Protein AF-A0A6L8MVW3-F1 (afdb_monomer_lite)

pLDDT: mean 80.5, std 11.67, range [45.34, 93.12]

Radius of gyration: 18.1 Å; chains: 1; bounding box: 39×17×54 Å

Organism: Streptococcus suis (NCBI:txid1307)

Foldseek 3Di:
DPPPPVVVVVVVVLLVQLLCLLPPDCVDDDADDPSLVSLVVSLVVLVVVLVVLVVVLVVLVVVCVVVVNDPVSVVVSVVSVVVSVVSVVSSVSSVVSSVVVVVVNVVVD

Secondary structure (DSSP, 8-state):
-----HHHHHHHHHHHHHHHHHH----S---SSHHHHHHHHHHHHHHHHHHHHHHHHHHHHHHHHHTTT-HHHHHHHHHHHHHHHHHHHHHHHHHHHHHHHHHHHHHT-

Sequence (109 aa):
MISIPIWRLFFLLLSILAFYFIFYEDSQYKPFGFRYWLGLVACLWVIFATLFSYFIVFTCGSTMVYNRFEQPTVLLFIFFLLCAIGLSFLSLHAIKTLIRRTKYYRQAR

Structure (mmCIF, N/CA/C/O backbone):
data_AF-A0A6L8MVW3-F1
#
_entry.id   AF-A0A6L8MVW3-F1
#
loop_
_atom_site.group_PDB
_atom_site.id
_atom_site.type_symbol
_atom_site.label_atom_id
_atom_site.label_alt_id
_atom_site.label_comp_id
_atom_site.label_asym_id
_atom_site.label_entity_id
_atom_site.label_seq_id
_atom_site.pdbx_PDB_ins_code
_atom_site.Cartn_x
_atom_site.Cartn_y
_atom_site.Cartn_z
_atom_site.occupancy
_atom_site.B_iso_or_equiv
_atom_site.auth_seq_id
_atom_site.auth_comp_id
_atom_site.auth_asym_id
_atom_site.auth_atom_id
_atom_site.pdbx_PDB_model_num
ATOM 1 N N . MET A 1 1 ? -14.075 12.157 -25.878 1.00 45.34 1 MET A N 1
ATOM 2 C CA . MET A 1 1 ? -14.439 12.137 -24.443 1.00 45.34 1 MET A CA 1
ATOM 3 C C . MET A 1 1 ? -13.585 11.088 -23.751 1.00 45.34 1 MET A C 1
ATOM 5 O O . MET A 1 1 ? -13.720 9.916 -24.069 1.00 45.34 1 MET A O 1
ATOM 9 N N . ILE A 1 2 ? -12.653 11.488 -22.884 1.00 51.56 2 ILE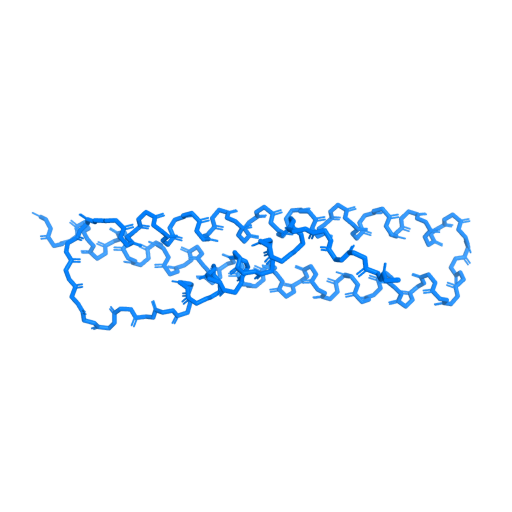 A N 1
ATOM 10 C CA . ILE A 1 2 ? -11.863 10.541 -22.083 1.00 51.56 2 ILE A CA 1
ATOM 11 C C . ILE A 1 2 ? -12.803 10.020 -20.993 1.00 51.56 2 ILE A C 1
ATOM 13 O O . ILE A 1 2 ? -13.112 10.750 -20.054 1.00 51.56 2 ILE A O 1
ATOM 17 N N . SER A 1 3 ? -13.327 8.799 -21.139 1.00 60.69 3 SER A N 1
ATOM 18 C CA . SER A 1 3 ? -14.120 8.180 -20.076 1.00 60.69 3 SER A CA 1
ATOM 19 C C . SER A 1 3 ? -13.169 7.849 -18.934 1.00 60.69 3 SER A C 1
ATOM 21 O O . SER A 1 3 ? -12.382 6.906 -19.031 1.00 60.69 3 SER A O 1
ATOM 23 N N . ILE A 1 4 ? -13.189 8.642 -17.867 1.00 64.75 4 ILE A N 1
ATOM 24 C CA . ILE A 1 4 ? -12.464 8.286 -16.651 1.00 64.75 4 ILE A CA 1
ATOM 25 C C . ILE A 1 4 ? -13.174 7.046 -16.097 1.00 64.75 4 ILE A C 1
ATOM 27 O O . ILE A 1 4 ? -14.347 7.143 -15.732 1.00 64.75 4 ILE A O 1
ATOM 31 N N . PRO A 1 5 ? -12.528 5.867 -16.075 1.00 79.50 5 PRO A N 1
ATOM 32 C CA . PRO A 1 5 ? -13.181 4.658 -15.602 1.00 79.50 5 PRO A CA 1
ATOM 33 C C . PRO A 1 5 ? -13.567 4.847 -14.136 1.00 79.50 5 PRO A C 1
ATOM 35 O O . PRO A 1 5 ? -12.736 5.253 -13.320 1.00 79.50 5 PRO A O 1
ATOM 38 N N . ILE A 1 6 ? -14.824 4.543 -13.804 1.00 81.25 6 ILE A N 1
ATOM 39 C CA . ILE A 1 6 ? -15.425 4.823 -12.489 1.00 81.25 6 ILE A CA 1
ATOM 40 C C . ILE A 1 6 ? -14.613 4.218 -11.331 1.00 81.25 6 ILE A C 1
ATOM 42 O O . ILE A 1 6 ? -14.505 4.799 -10.254 1.00 81.25 6 ILE A O 1
ATOM 46 N N . TRP A 1 7 ? -13.935 3.100 -11.598 1.00 74.38 7 TRP A N 1
ATOM 47 C CA . TRP A 1 7 ? -13.017 2.429 -10.683 1.00 74.38 7 TRP A CA 1
ATOM 48 C C . TRP A 1 7 ? -11.842 3.312 -10.238 1.00 74.38 7 TRP A C 1
ATOM 50 O O . TRP A 1 7 ? -11.454 3.260 -9.076 1.00 74.38 7 TRP A O 1
ATOM 60 N N . ARG A 1 8 ? -11.295 4.171 -11.113 1.00 79.06 8 ARG A N 1
ATOM 61 C CA . ARG A 1 8 ? -10.213 5.105 -10.738 1.00 79.06 8 ARG A CA 1
ATOM 62 C C . ARG A 1 8 ? -10.691 6.143 -9.730 1.00 79.06 8 ARG A C 1
ATOM 64 O O . ARG A 1 8 ? -9.983 6.411 -8.764 1.00 79.06 8 ARG A O 1
ATOM 71 N N . LEU A 1 9 ? -11.890 6.691 -9.937 1.00 81.75 9 LEU A N 1
ATOM 72 C CA . LEU A 1 9 ? -12.517 7.613 -8.987 1.00 81.75 9 LEU A CA 1
ATOM 73 C C . LEU A 1 9 ? -12.763 6.923 -7.646 1.00 81.75 9 LEU A C 1
ATOM 75 O O . LEU A 1 9 ? -12.441 7.493 -6.609 1.00 81.75 9 LEU A O 1
ATOM 79 N N . PHE A 1 10 ? -13.247 5.679 -7.672 1.00 81.19 10 PHE A N 1
ATOM 80 C CA . PHE A 1 10 ? -13.454 4.876 -6.471 1.00 81.19 10 PHE A CA 1
ATOM 81 C C . PHE A 1 10 ? -12.156 4.660 -5.676 1.00 81.19 10 PHE A C 1
ATOM 83 O O . PHE A 1 10 ? -12.128 4.936 -4.479 1.00 81.19 10 PHE A O 1
ATOM 90 N N . PHE A 1 11 ? -11.060 4.247 -6.325 1.00 78.75 11 PHE A N 1
ATOM 91 C CA . PHE A 1 11 ? -9.766 4.066 -5.650 1.00 78.75 11 PHE A CA 1
ATOM 92 C C . PHE A 1 11 ? -9.201 5.368 -5.078 1.00 78.75 11 PHE A C 1
ATOM 94 O O . PHE A 1 11 ? -8.596 5.361 -4.002 1.00 78.75 11 PHE A O 1
ATOM 101 N N . LEU A 1 12 ? -9.408 6.485 -5.778 1.00 81.88 12 LEU A N 1
ATOM 102 C CA . LEU A 1 12 ? -8.969 7.800 -5.323 1.00 81.88 12 LEU A CA 1
ATOM 103 C C . LEU A 1 12 ? -9.749 8.217 -4.070 1.00 81.88 12 LEU A C 1
ATOM 105 O O . LEU A 1 12 ? -9.140 8.564 -3.059 1.00 81.88 12 LEU A O 1
ATOM 109 N N . LEU A 1 13 ? -11.078 8.086 -4.096 1.00 83.19 13 LEU A N 1
ATOM 110 C CA . LEU A 1 13 ? -11.946 8.335 -2.941 1.00 83.19 13 LEU A CA 1
ATOM 111 C C . LEU A 1 13 ? -11.564 7.452 -1.751 1.00 83.19 13 LEU A C 1
ATOM 113 O O . LEU A 1 13 ? -11.427 7.947 -0.634 1.00 83.19 13 LEU A O 1
ATOM 117 N N . LEU A 1 14 ? -11.331 6.162 -1.996 1.00 81.19 14 LEU A N 1
ATOM 118 C CA . LEU A 1 14 ? -10.964 5.201 -0.962 1.00 81.19 14 LEU A CA 1
ATOM 119 C C . LEU A 1 14 ? -9.599 5.522 -0.336 1.00 81.19 14 LEU A C 1
ATOM 121 O O . LEU A 1 14 ? -9.439 5.411 0.877 1.00 81.19 14 LEU A O 1
ATOM 125 N N . SER A 1 15 ? -8.644 6.003 -1.133 1.00 78.19 15 SER A N 1
ATOM 126 C CA . SER A 1 15 ? -7.337 6.451 -0.638 1.00 78.19 15 SER A CA 1
ATOM 127 C C . SER A 1 15 ? -7.440 7.728 0.203 1.00 78.19 15 SER A C 1
ATOM 129 O O . SER A 1 15 ? -6.815 7.802 1.260 1.00 78.19 15 SER A O 1
ATOM 131 N N . ILE A 1 16 ? -8.270 8.699 -0.203 1.00 80.38 16 ILE A N 1
ATOM 132 C CA . ILE A 1 16 ? -8.540 9.914 0.590 1.00 80.38 16 ILE A CA 1
ATOM 133 C C . ILE A 1 16 ? -9.189 9.547 1.928 1.00 80.38 16 ILE A C 1
ATOM 135 O O . ILE A 1 16 ? -8.756 10.019 2.978 1.00 80.38 16 ILE A O 1
ATOM 139 N N . LEU A 1 17 ? -10.199 8.674 1.903 1.00 78.44 17 LEU A N 1
ATOM 140 C CA . LEU A 1 17 ? -10.870 8.178 3.104 1.00 78.44 17 LEU A CA 1
ATOM 141 C C . LEU A 1 17 ? -9.896 7.443 4.029 1.00 78.44 17 LEU A C 1
ATOM 143 O O . LEU A 1 17 ? -9.876 7.714 5.228 1.00 78.44 17 LEU A O 1
ATOM 147 N N . ALA A 1 18 ? -9.054 6.557 3.491 1.00 75.94 18 ALA A N 1
ATOM 148 C CA . ALA A 1 18 ? -8.049 5.850 4.279 1.00 75.94 18 ALA A CA 1
ATOM 149 C C . ALA A 1 18 ? -7.072 6.825 4.955 1.00 75.94 18 ALA A C 1
ATOM 151 O O . ALA A 1 18 ? -6.786 6.683 6.144 1.00 75.94 18 ALA A O 1
ATOM 152 N N . PHE A 1 19 ? -6.621 7.849 4.226 1.00 76.88 19 PHE A N 1
ATOM 153 C CA . PHE A 1 19 ? -5.754 8.890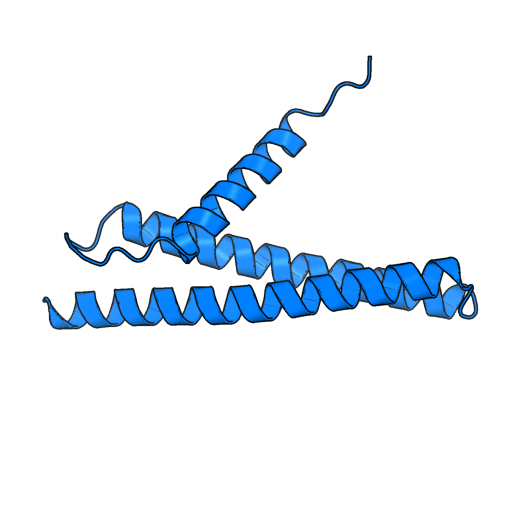 4.771 1.00 76.88 19 PHE A CA 1
ATOM 154 C C . PHE A 1 19 ? -6.451 9.669 5.893 1.00 76.88 19 PHE A C 1
ATOM 156 O O . PHE A 1 19 ? -5.883 9.831 6.973 1.00 76.88 19 PHE A O 1
ATOM 163 N N . TYR A 1 20 ? -7.710 10.065 5.680 1.00 78.38 20 TYR A N 1
ATOM 164 C CA . TYR A 1 20 ? -8.524 10.721 6.701 1.00 78.38 20 TYR A CA 1
ATOM 165 C C . TYR A 1 20 ? -8.616 9.867 7.971 1.00 78.38 20 TYR A C 1
ATOM 167 O O . TYR A 1 20 ? -8.302 10.355 9.047 1.00 78.38 20 TYR A O 1
ATOM 175 N N . PHE A 1 21 ? -8.936 8.573 7.873 1.00 73.25 21 PHE A N 1
ATOM 176 C CA . PHE A 1 21 ? -9.081 7.700 9.048 1.00 73.25 21 PHE A CA 1
ATOM 177 C C . PHE A 1 21 ? -7.778 7.419 9.81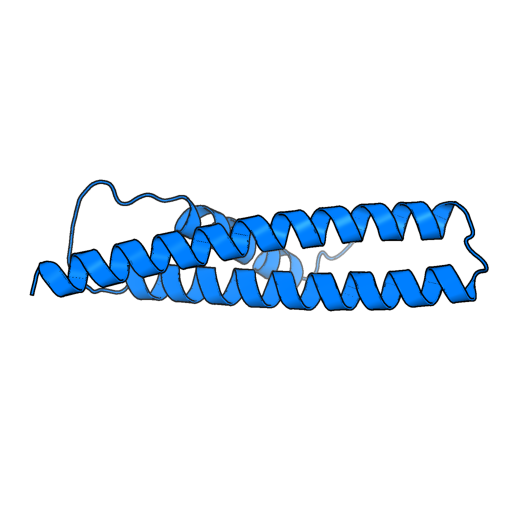6 1.00 73.25 21 PHE A C 1
ATOM 179 O O . PHE A 1 21 ? -7.833 7.134 11.022 1.00 73.25 21 PHE A O 1
ATOM 186 N N . ILE A 1 22 ? -6.626 7.478 9.140 1.00 71.44 22 ILE A N 1
ATOM 187 C CA . ILE A 1 22 ? -5.305 7.310 9.763 1.00 71.44 22 ILE A CA 1
ATOM 188 C C . ILE A 1 22 ? -4.944 8.533 10.608 1.00 71.44 22 ILE A C 1
ATOM 190 O O . ILE A 1 22 ? -4.514 8.362 11.748 1.00 71.44 22 ILE A O 1
ATOM 194 N N . PHE A 1 23 ? -5.149 9.739 10.068 1.00 71.38 23 PHE A N 1
ATOM 195 C CA . PHE A 1 23 ? -4.829 11.002 10.745 1.00 71.38 23 PHE A CA 1
ATOM 196 C C . PHE A 1 23 ? -5.944 11.526 11.643 1.00 71.38 23 PHE A C 1
ATOM 198 O O . PHE A 1 23 ? -5.708 12.422 12.449 1.00 71.38 23 PHE A O 1
ATOM 205 N N . TYR A 1 24 ? -7.154 10.984 11.523 1.00 69.81 24 TYR A N 1
ATOM 206 C CA . TYR A 1 24 ? -8.254 11.320 12.409 1.00 69.81 24 TYR A CA 1
ATOM 207 C C . TYR A 1 24 ? -7.952 10.794 13.813 1.00 69.81 24 TYR A C 1
ATOM 209 O O . TYR A 1 24 ? -8.174 9.627 14.144 1.00 69.81 24 TYR A O 1
ATOM 217 N N . GLU A 1 25 ? -7.374 11.651 14.639 1.00 58.94 25 GLU A N 1
ATOM 218 C CA . GLU A 1 25 ? -7.119 11.371 16.038 1.00 58.94 25 GLU A CA 1
ATOM 219 C C . GLU A 1 25 ? -8.428 11.639 16.784 1.00 58.94 25 GLU A C 1
ATOM 221 O O . GLU A 1 25 ? -8.814 12.786 17.002 1.00 58.94 25 GLU A O 1
ATOM 226 N N . ASP A 1 26 ? -9.158 10.560 17.092 1.00 55.47 26 ASP A N 1
ATOM 227 C CA . ASP A 1 26 ? -10.347 10.573 17.953 1.00 55.47 26 ASP A CA 1
ATOM 228 C C . ASP A 1 26 ? -9.864 10.962 19.362 1.00 55.47 26 ASP A C 1
ATOM 230 O O . ASP A 1 26 ? -9.641 10.124 20.236 1.00 55.47 26 ASP A O 1
ATOM 234 N N . SER A 1 27 ? -9.582 12.251 19.558 1.00 48.47 27 SER A N 1
ATOM 235 C CA . SER A 1 27 ? -9.110 12.798 20.826 1.00 48.47 27 SER A CA 1
ATOM 236 C C . SER A 1 27 ? -10.164 12.649 21.915 1.00 48.47 27 SER A C 1
ATOM 238 O O . SER A 1 27 ? -9.824 12.751 23.089 1.00 48.47 27 SER A O 1
ATOM 240 N N . GLN A 1 28 ? -11.417 12.337 21.569 1.00 52.16 28 GLN A N 1
ATOM 241 C CA . GLN A 1 28 ? -12.452 12.009 22.530 1.00 52.16 28 GLN A CA 1
ATOM 242 C C . GLN A 1 28 ? -13.509 11.054 21.925 1.00 52.16 28 GLN A C 1
ATOM 244 O O . GLN A 1 28 ? -14.173 11.398 20.955 1.00 52.16 28 GLN A O 1
ATOM 249 N N . TYR A 1 29 ? -13.737 9.916 22.595 1.00 52.56 29 TYR A N 1
ATOM 250 C CA . TYR A 1 29 ? -15.001 9.150 22.666 1.00 52.56 29 TYR A CA 1
ATOM 251 C C . TYR A 1 29 ? -15.265 7.879 21.818 1.00 52.56 29 TYR A C 1
ATOM 253 O O . TYR A 1 29 ? -15.374 7.895 20.596 1.00 52.56 29 TYR A O 1
ATOM 261 N N . LYS A 1 30 ? -15.695 6.865 22.601 1.00 52.00 30 LYS A N 1
ATOM 262 C CA . LYS A 1 30 ? -16.720 5.811 22.373 1.00 52.00 30 LYS A CA 1
ATOM 263 C C . LYS A 1 30 ? -16.268 4.451 21.801 1.00 52.00 30 LYS A C 1
ATOM 265 O O . LYS A 1 30 ? -15.206 4.363 21.205 1.00 52.00 30 LYS A O 1
ATOM 270 N N . PRO A 1 31 ? -16.996 3.358 22.145 1.00 55.31 31 PRO A N 1
ATOM 271 C CA . PRO A 1 31 ? -16.426 2.029 22.384 1.00 55.31 31 PRO A CA 1
ATOM 272 C C . PRO A 1 31 ? -15.965 1.339 21.099 1.00 55.31 31 PRO A C 1
ATOM 274 O O . PRO A 1 31 ? -16.296 1.778 19.998 1.00 55.31 31 PRO A O 1
ATOM 277 N N . PHE A 1 32 ? -15.243 0.221 21.261 1.00 60.75 32 PHE A N 1
ATOM 278 C CA . PHE A 1 32 ? -14.946 -0.749 20.199 1.00 60.75 32 PHE A CA 1
ATOM 279 C C . PHE A 1 32 ? -16.163 -0.899 19.272 1.00 60.75 32 PHE A C 1
ATOM 281 O O . PHE A 1 32 ? -17.203 -1.416 19.675 1.00 60.75 32 PHE A O 1
ATOM 288 N N . GLY A 1 33 ? -16.055 -0.398 18.043 1.00 70.19 33 GLY A N 1
ATOM 289 C CA . GLY A 1 33 ? -17.198 -0.262 17.143 1.00 70.19 33 GLY A CA 1
ATOM 290 C C . GLY A 1 33 ? -16.778 -0.085 15.689 1.00 70.19 33 GLY A C 1
ATOM 291 O O . GLY A 1 33 ? -15.601 -0.211 15.351 1.00 70.19 33 GLY A O 1
ATOM 292 N N . PHE A 1 34 ? -17.742 0.225 14.818 1.00 74.06 34 PHE A N 1
ATOM 293 C CA . PHE A 1 34 ? -17.554 0.326 13.362 1.00 74.06 34 PHE A CA 1
ATOM 294 C C . PHE A 1 34 ? -16.357 1.207 12.954 1.00 74.06 34 PHE A C 1
ATOM 296 O O . PHE A 1 34 ? -15.616 0.862 12.040 1.00 74.06 34 PHE A O 1
ATOM 303 N N . ARG A 1 35 ? -16.086 2.291 13.693 1.00 73.75 35 ARG A N 1
ATOM 304 C CA . ARG A 1 35 ? -14.948 3.196 13.441 1.00 73.75 35 ARG A CA 1
ATOM 305 C C . ARG A 1 35 ? -13.575 2.549 13.642 1.00 73.75 35 ARG A C 1
ATOM 307 O O . ARG A 1 35 ? -12.650 2.853 12.894 1.00 73.75 35 ARG A O 1
ATOM 314 N N . TYR A 1 36 ? -13.433 1.640 14.610 1.00 76.88 36 TYR A N 1
ATOM 315 C CA . TYR A 1 36 ? -12.195 0.872 14.780 1.00 76.88 36 TYR A CA 1
ATOM 316 C C . TYR A 1 36 ? -11.947 -0.018 13.559 1.00 76.88 36 TYR A C 1
ATOM 318 O O . TYR A 1 36 ? -10.845 -0.021 13.014 1.00 76.88 36 TYR A O 1
ATOM 326 N N . TRP A 1 37 ? -12.992 -0.706 13.090 1.00 79.94 37 TRP A N 1
ATOM 327 C CA . TRP A 1 37 ? -12.930 -1.547 11.896 1.00 79.94 37 TRP A CA 1
ATOM 328 C C . TRP A 1 37 ? -12.603 -0.741 10.637 1.00 79.94 37 TRP A C 1
ATOM 330 O O . TRP A 1 37 ? -11.765 -1.174 9.855 1.00 79.94 37 TRP A O 1
ATOM 340 N N . LEU A 1 38 ? -13.166 0.462 10.479 1.00 81.25 38 LEU A N 1
ATOM 341 C CA . LEU A 1 38 ? -12.796 1.375 9.392 1.00 81.25 38 LEU A CA 1
ATOM 342 C C . LEU A 1 38 ? -11.317 1.783 9.455 1.00 81.25 38 LEU A C 1
ATOM 344 O O . LEU A 1 38 ? -10.637 1.775 8.433 1.00 81.25 38 LEU A O 1
ATOM 348 N N . GLY A 1 39 ? -10.797 2.083 10.649 1.00 80.62 39 GLY A N 1
ATOM 349 C CA . GLY A 1 39 ? -9.375 2.375 10.843 1.00 80.62 39 GLY A CA 1
ATOM 350 C C . GLY A 1 39 ? -8.467 1.178 10.539 1.00 80.62 39 GLY A C 1
ATOM 351 O O . GLY A 1 39 ? -7.399 1.349 9.955 1.00 80.62 39 GLY A O 1
ATOM 352 N N . LEU A 1 40 ? -8.899 -0.038 10.884 1.00 84.62 40 LEU A N 1
ATOM 353 C CA . LEU A 1 40 ? -8.187 -1.274 10.556 1.00 84.62 40 LEU A CA 1
ATOM 354 C C . LEU A 1 40 ? -8.170 -1.508 9.040 1.00 84.62 40 LEU A C 1
ATOM 356 O O . LEU A 1 40 ? -7.107 -1.764 8.480 1.00 84.62 40 LEU A O 1
ATOM 360 N N . VAL A 1 41 ? -9.313 -1.352 8.365 1.00 86.31 41 VAL A N 1
ATOM 361 C CA . VAL A 1 41 ? -9.413 -1.449 6.900 1.00 86.31 41 VAL A CA 1
ATOM 362 C C . VAL A 1 41 ? -8.541 -0.392 6.222 1.00 86.31 41 VAL A C 1
ATOM 364 O O . VAL A 1 41 ? -7.819 -0.724 5.288 1.00 86.31 41 VAL A O 1
ATOM 367 N N . ALA A 1 42 ? -8.531 0.849 6.717 1.00 85.25 42 ALA A N 1
ATOM 368 C CA . ALA A 1 42 ? -7.647 1.902 6.218 1.00 85.25 42 ALA A CA 1
ATOM 369 C C . ALA A 1 42 ? -6.160 1.550 6.404 1.00 85.25 42 ALA A C 1
ATOM 371 O O . ALA A 1 42 ? -5.353 1.769 5.502 1.00 85.25 42 ALA A O 1
ATOM 372 N N . CYS A 1 43 ? -5.794 0.958 7.544 1.00 86.56 43 CYS A N 1
ATOM 373 C CA . CYS A 1 43 ? -4.432 0.495 7.799 1.00 86.56 43 CYS A CA 1
ATOM 374 C C . CYS A 1 43 ? -4.029 -0.637 6.841 1.00 86.56 43 CYS A C 1
ATOM 376 O O . CYS A 1 43 ? -2.971 -0.553 6.218 1.00 86.56 43 CYS A O 1
ATOM 378 N N . LEU A 1 44 ? -4.888 -1.647 6.657 1.00 88.88 44 LEU A N 1
ATOM 379 C CA . LEU A 1 44 ? -4.671 -2.714 5.675 1.00 88.88 44 LEU A CA 1
ATOM 380 C C . LEU A 1 44 ? -4.547 -2.150 4.259 1.00 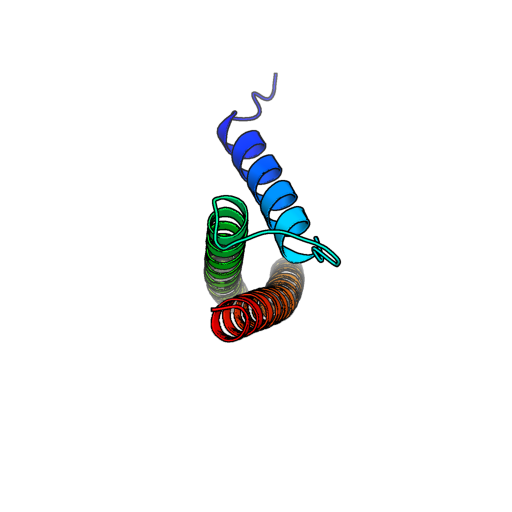88.88 44 LEU A C 1
ATOM 382 O O . LEU A 1 44 ? -3.633 -2.530 3.534 1.00 88.88 44 LEU A O 1
ATOM 386 N N . TRP A 1 45 ? -5.421 -1.213 3.885 1.00 89.50 45 TRP A N 1
ATOM 387 C CA . TRP A 1 45 ? -5.386 -0.556 2.584 1.00 89.50 45 TRP A CA 1
ATOM 388 C C . TRP A 1 45 ? -4.043 0.125 2.323 1.00 89.50 45 TRP A C 1
ATOM 390 O O . TRP A 1 45 ? -3.439 -0.089 1.274 1.00 89.50 45 TRP A O 1
ATOM 400 N N . VAL A 1 46 ? -3.540 0.896 3.292 1.00 88.56 46 VAL A N 1
ATOM 401 C CA . VAL A 1 46 ? -2.235 1.551 3.161 1.00 88.56 46 VAL A CA 1
ATOM 402 C C . VAL A 1 46 ? -1.110 0.529 3.060 1.00 88.56 46 VAL A C 1
ATOM 404 O O . VAL A 1 46 ? -0.257 0.695 2.200 1.00 88.56 46 VAL A O 1
ATOM 407 N N . ILE A 1 47 ? -1.131 -0.558 3.836 1.00 89.56 47 ILE A N 1
ATOM 408 C CA . ILE A 1 47 ? -0.129 -1.631 3.718 1.00 89.56 47 ILE A CA 1
ATOM 409 C C . ILE A 1 47 ? -0.153 -2.262 2.317 1.00 89.56 47 ILE A C 1
ATOM 411 O O . ILE A 1 47 ? 0.903 -2.444 1.710 1.00 89.56 47 ILE A O 1
ATOM 415 N N . PHE A 1 48 ? -1.339 -2.553 1.775 1.00 90.19 48 PHE A N 1
ATOM 416 C CA . PHE A 1 48 ? -1.482 -3.058 0.408 1.00 90.19 48 PHE A CA 1
ATOM 417 C C . PHE A 1 48 ? -0.953 -2.061 -0.628 1.00 90.19 48 PHE A C 1
ATOM 419 O O . PHE A 1 48 ? -0.222 -2.457 -1.536 1.00 90.19 48 PHE A O 1
ATOM 426 N N . ALA A 1 49 ? -1.259 -0.772 -0.474 1.00 89.38 49 ALA A N 1
ATOM 427 C CA . ALA A 1 49 ? -0.740 0.277 -1.345 1.00 89.38 49 ALA A CA 1
ATOM 428 C C . ALA A 1 49 ? 0.794 0.391 -1.257 1.00 89.38 49 ALA A C 1
ATOM 430 O O . ALA A 1 49 ? 1.456 0.528 -2.285 1.00 89.38 49 ALA A O 1
ATOM 431 N N . THR A 1 50 ? 1.375 0.264 -0.059 1.00 90.94 50 THR A N 1
ATOM 432 C CA . THR A 1 50 ? 2.828 0.232 0.145 1.00 90.94 50 THR A CA 1
ATOM 433 C C . THR A 1 50 ? 3.459 -0.968 -0.569 1.00 90.94 50 THR A C 1
ATOM 435 O O . THR A 1 50 ? 4.429 -0.798 -1.306 1.00 90.94 50 THR A O 1
ATOM 438 N N . LEU A 1 51 ? 2.896 -2.172 -0.412 1.00 92.62 51 LEU A N 1
ATOM 439 C CA . LEU A 1 51 ? 3.373 -3.384 -1.094 1.00 92.62 51 LEU A CA 1
ATOM 440 C C . LEU A 1 51 ? 3.305 -3.244 -2.618 1.00 92.62 51 LEU A C 1
ATOM 442 O O . LEU A 1 51 ? 4.270 -3.553 -3.317 1.00 92.62 51 LEU A O 1
ATOM 446 N N . PHE A 1 52 ? 2.189 -2.728 -3.132 1.00 91.62 52 PHE A N 1
ATOM 447 C CA . PHE A 1 52 ? 2.022 -2.483 -4.560 1.00 91.62 52 PHE A CA 1
ATOM 448 C C . PHE A 1 52 ? 3.029 -1.446 -5.077 1.00 91.62 52 PHE A C 1
ATOM 450 O O . PHE A 1 52 ? 3.622 -1.630 -6.139 1.00 91.62 52 PHE A O 1
ATOM 457 N N . SER A 1 53 ? 3.301 -0.398 -4.295 1.00 91.69 53 SER A N 1
ATOM 458 C CA . SER A 1 53 ? 4.334 0.585 -4.621 1.00 91.69 53 SER A CA 1
ATOM 459 C C . SER A 1 53 ? 5.722 -0.050 -4.703 1.00 91.69 53 SER A C 1
ATOM 461 O O . SER A 1 53 ? 6.471 0.273 -5.620 1.00 91.69 53 SER A O 1
ATOM 463 N N . TYR A 1 54 ? 6.072 -0.973 -3.802 1.00 92.12 54 TYR A N 1
ATOM 464 C CA . TYR A 1 54 ? 7.341 -1.702 -3.890 1.00 92.12 54 TYR A CA 1
ATOM 465 C C . TYR A 1 54 ? 7.426 -2.583 -5.137 1.00 92.12 54 TYR A C 1
ATOM 467 O O . TYR A 1 54 ? 8.481 -2.639 -5.767 1.00 92.12 54 TYR A O 1
ATOM 475 N N . PHE A 1 55 ? 6.322 -3.216 -5.539 1.00 92.75 55 PHE A N 1
ATOM 476 C CA . PHE A 1 55 ? 6.270 -3.983 -6.784 1.00 92.75 55 PHE A CA 1
ATOM 477 C C . PHE A 1 55 ? 6.512 -3.095 -8.018 1.00 92.75 55 PHE A C 1
ATOM 479 O O . PHE A 1 55 ? 7.274 -3.464 -8.915 1.00 92.75 55 PHE A O 1
ATOM 486 N N . ILE A 1 56 ? 5.929 -1.891 -8.038 1.00 91.19 56 ILE A N 1
ATOM 487 C CA . ILE A 1 56 ? 6.175 -0.896 -9.093 1.00 91.19 56 ILE A CA 1
ATOM 488 C C . ILE A 1 56 ? 7.641 -0.461 -9.094 1.00 91.19 56 ILE A C 1
ATOM 490 O O . ILE A 1 56 ? 8.262 -0.453 -10.153 1.00 91.19 56 ILE A O 1
ATOM 494 N N . VAL A 1 57 ? 8.210 -0.133 -7.929 1.00 93.12 57 VAL A N 1
ATOM 495 C CA . VAL A 1 57 ? 9.624 0.259 -7.805 1.00 93.12 57 VAL A CA 1
ATOM 496 C C . VAL A 1 57 ? 10.542 -0.846 -8.308 1.00 93.12 57 VAL A C 1
ATOM 498 O O . VAL A 1 57 ? 11.468 -0.564 -9.061 1.00 93.12 57 VAL A O 1
ATOM 501 N N . PHE A 1 58 ? 10.272 -2.099 -7.941 1.00 91.12 58 PHE A N 1
ATOM 502 C CA . PHE A 1 58 ? 11.048 -3.247 -8.400 1.00 91.12 58 PHE A CA 1
ATOM 503 C C . PHE A 1 58 ? 10.986 -3.397 -9.924 1.00 91.12 58 PHE A C 1
ATOM 505 O O . PHE A 1 58 ? 12.019 -3.507 -10.583 1.00 91.12 58 PHE A O 1
ATOM 512 N N . THR A 1 59 ? 9.780 -3.327 -10.492 1.00 91.31 59 THR A N 1
ATOM 513 C CA . THR A 1 59 ? 9.572 -3.401 -11.945 1.00 91.31 59 THR A CA 1
ATOM 514 C C . THR A 1 59 ? 10.280 -2.247 -12.657 1.00 91.31 59 THR A C 1
ATOM 516 O O . THR A 1 59 ? 11.015 -2.468 -13.617 1.00 91.31 59 THR A O 1
ATOM 519 N N . CYS A 1 60 ? 10.138 -1.022 -12.147 1.00 88.44 60 CYS A N 1
ATOM 520 C CA . CYS A 1 60 ? 10.787 0.166 -12.693 1.00 88.44 60 CYS A CA 1
ATOM 521 C C . CYS A 1 60 ? 12.320 0.069 -12.602 1.00 88.44 60 CYS A C 1
ATOM 523 O O . CYS A 1 60 ? 13.018 0.367 -13.571 1.00 88.44 60 CYS A O 1
ATOM 525 N N . GLY A 1 61 ? 12.850 -0.440 -11.487 1.00 89.06 61 GLY A N 1
ATOM 526 C CA . GLY A 1 61 ? 14.278 -0.692 -11.309 1.00 89.06 61 GLY A CA 1
ATOM 527 C C . GLY A 1 61 ? 14.809 -1.723 -12.304 1.00 89.06 61 GLY A C 1
ATOM 528 O O . GLY A 1 61 ? 15.850 -1.503 -12.917 1.00 89.06 61 GLY A O 1
ATOM 529 N N . SER A 1 62 ? 14.062 -2.803 -12.546 1.00 88.56 62 SER A N 1
ATOM 530 C CA . SER A 1 62 ? 14.410 -3.795 -13.569 1.00 88.56 62 SER A CA 1
ATOM 531 C C . SER A 1 62 ? 14.437 -3.180 -14.974 1.00 88.56 62 SER A C 1
ATOM 533 O O . SER A 1 62 ? 15.409 -3.374 -15.703 1.00 88.56 62 SER A O 1
ATOM 535 N N . THR A 1 63 ? 13.437 -2.363 -15.329 1.00 87.44 63 THR A N 1
ATOM 536 C CA . THR A 1 63 ? 13.412 -1.669 -16.630 1.00 87.44 63 THR A CA 1
ATOM 537 C C . THR A 1 63 ? 14.555 -0.665 -16.789 1.00 87.44 63 THR A C 1
ATOM 539 O O . THR A 1 63 ? 15.131 -0.562 -17.868 1.00 87.44 63 THR A O 1
ATOM 542 N N . MET A 1 64 ? 14.938 0.027 -15.711 1.00 90.19 64 MET A N 1
ATOM 543 C CA . MET A 1 64 ? 16.070 0.956 -15.700 1.00 90.19 64 MET A CA 1
ATOM 544 C C . MET A 1 64 ? 17.394 0.230 -15.968 1.00 90.19 64 MET A C 1
ATOM 546 O O . MET A 1 64 ? 18.202 0.699 -16.770 1.00 90.19 64 MET A O 1
ATOM 550 N N . VAL A 1 65 ? 17.608 -0.930 -15.335 1.00 89.75 65 VAL A N 1
ATOM 551 C CA . VAL A 1 65 ? 18.803 -1.759 -15.563 1.00 89.75 65 VAL A CA 1
ATOM 552 C C . VAL A 1 65 ? 18.822 -2.309 -16.992 1.00 89.75 65 VAL A C 1
ATOM 554 O O . VAL A 1 65 ? 19.864 -2.278 -17.645 1.00 89.75 65 VAL A O 1
ATOM 557 N N . TYR A 1 66 ? 17.672 -2.758 -17.504 1.00 87.62 66 TYR A N 1
ATOM 558 C CA . TYR A 1 66 ? 17.544 -3.261 -18.874 1.00 87.62 66 TYR A CA 1
ATOM 559 C C . TYR A 1 66 ? 17.875 -2.186 -19.924 1.00 87.62 66 TYR A C 1
ATOM 561 O O . TYR A 1 66 ? 18.653 -2.441 -20.843 1.00 87.62 66 TYR A O 1
ATOM 569 N N . ASN A 1 67 ? 17.387 -0.957 -19.732 1.00 86.56 67 ASN A N 1
ATOM 570 C CA . ASN A 1 67 ? 17.649 0.187 -20.614 1.00 86.56 67 ASN A CA 1
ATOM 571 C C . ASN A 1 67 ? 18.986 0.895 -20.321 1.00 86.56 67 ASN A C 1
ATOM 573 O O . ASN A 1 67 ? 19.148 2.063 -20.659 1.00 86.56 67 ASN A O 1
ATOM 577 N N . ARG A 1 68 ? 19.954 0.224 -19.676 1.00 85.94 68 ARG A N 1
ATOM 578 C CA . ARG A 1 68 ? 21.298 0.768 -19.391 1.00 85.94 68 ARG A CA 1
ATOM 579 C C . ARG A 1 68 ? 21.281 2.159 -18.740 1.00 85.94 68 ARG A C 1
ATOM 581 O O . ARG A 1 68 ? 22.139 2.987 -19.036 1.00 85.94 68 ARG A O 1
ATOM 588 N N . PHE A 1 69 ? 20.338 2.399 -17.831 1.00 81.06 69 PHE A N 1
ATOM 589 C CA . PHE A 1 69 ? 20.224 3.655 -17.085 1.00 81.06 69 PHE A CA 1
ATOM 590 C C . PHE A 1 69 ? 19.961 4.891 -17.959 1.00 81.06 69 PHE A C 1
ATOM 592 O O . PHE A 1 69 ? 20.473 5.977 -17.680 1.00 81.06 69 PHE A O 1
ATOM 599 N N . GLU A 1 70 ? 19.129 4.763 -18.994 1.00 81.88 70 GLU A N 1
ATOM 600 C CA . GLU A 1 70 ? 18.586 5.929 -19.695 1.00 81.88 70 GLU A CA 1
ATOM 601 C C . GLU A 1 70 ? 17.996 6.944 -18.699 1.00 81.88 70 GLU A C 1
ATOM 603 O O . GLU A 1 70 ? 17.148 6.595 -17.870 1.00 81.88 70 GLU A O 1
ATOM 608 N N . GLN A 1 71 ? 18.412 8.213 -18.805 1.00 79.69 71 GLN A N 1
ATOM 609 C CA . GLN A 1 71 ? 18.015 9.307 -17.905 1.00 79.69 71 GLN A CA 1
ATOM 610 C C . GLN A 1 71 ? 16.518 9.341 -17.521 1.00 79.69 71 GLN A C 1
ATOM 612 O O . GLN A 1 71 ? 16.235 9.482 -16.327 1.00 79.69 71 GLN A O 1
ATOM 617 N N . PRO A 1 72 ? 15.542 9.181 -18.444 1.00 83.69 72 PRO A N 1
ATOM 618 C CA . PRO A 1 72 ? 14.126 9.198 -18.066 1.00 83.69 72 PRO A CA 1
ATOM 619 C C . PRO A 1 72 ? 13.726 8.027 -17.157 1.00 83.69 72 PRO A C 1
ATOM 621 O O . PRO A 1 72 ? 12.918 8.204 -16.245 1.00 83.69 72 PRO A O 1
ATOM 624 N N . THR A 1 73 ? 14.307 6.840 -17.356 1.00 84.75 73 THR A N 1
ATOM 625 C CA . THR A 1 73 ? 13.998 5.652 -16.540 1.00 84.75 73 THR A CA 1
ATOM 626 C C . THR A 1 73 ? 14.552 5.772 -15.123 1.00 84.75 73 THR A C 1
ATOM 628 O O . THR A 1 73 ? 13.885 5.376 -14.168 1.00 84.75 73 THR A O 1
ATOM 631 N N . VAL A 1 74 ? 15.724 6.396 -14.976 1.00 85.94 74 VAL A N 1
ATOM 632 C CA . VAL A 1 74 ? 16.351 6.662 -13.675 1.00 85.94 74 VAL A CA 1
ATOM 633 C C . VAL A 1 74 ? 15.511 7.637 -12.855 1.00 85.94 74 VAL A C 1
ATOM 635 O O . VAL A 1 74 ? 15.260 7.401 -11.674 1.00 85.94 74 VAL A O 1
ATOM 638 N N . LEU A 1 75 ? 15.023 8.712 -13.481 1.00 88.94 75 LEU A N 1
ATOM 639 C CA . LEU A 1 75 ? 14.197 9.705 -12.798 1.00 88.94 75 LEU A CA 1
ATOM 640 C C . LEU A 1 75 ? 12.856 9.112 -12.343 1.00 88.94 75 LEU A C 1
ATOM 642 O O . LEU A 1 75 ? 12.440 9.344 -11.206 1.00 88.94 75 LEU A O 1
ATOM 646 N N . LEU A 1 76 ? 12.218 8.292 -13.187 1.00 88.12 76 LEU A N 1
ATOM 647 C CA . LEU A 1 76 ? 11.007 7.554 -12.817 1.00 88.12 76 LEU A CA 1
ATOM 648 C C . LEU A 1 76 ? 11.261 6.599 -11.647 1.00 88.12 76 LEU A C 1
ATOM 650 O O . LEU A 1 76 ? 10.481 6.58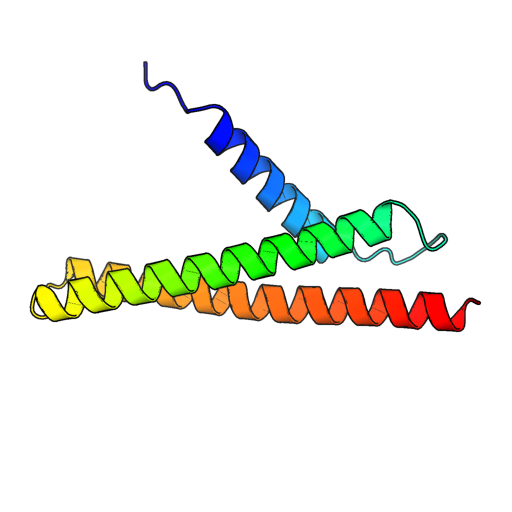1 -10.695 1.00 88.12 76 LEU A O 1
ATOM 654 N N . PHE A 1 77 ? 12.367 5.854 -11.677 1.00 89.38 77 PHE A N 1
ATOM 655 C CA . PHE A 1 77 ? 12.734 4.950 -10.592 1.00 89.38 77 PHE A CA 1
ATOM 656 C C . PHE A 1 77 ? 12.909 5.694 -9.263 1.00 89.38 77 PHE A C 1
ATOM 658 O O . PHE A 1 77 ? 12.315 5.295 -8.262 1.00 89.38 77 PHE A O 1
ATOM 665 N N . ILE A 1 78 ? 13.659 6.803 -9.257 1.00 90.88 78 ILE A N 1
ATOM 666 C CA . ILE A 1 78 ? 13.867 7.627 -8.056 1.00 90.88 78 ILE A CA 1
ATOM 667 C C . ILE A 1 78 ? 12.533 8.169 -7.533 1.00 90.88 78 ILE A C 1
ATOM 669 O O . ILE A 1 78 ? 12.276 8.112 -6.330 1.00 90.88 78 ILE A O 1
ATOM 673 N N . PHE A 1 79 ? 11.662 8.655 -8.421 1.00 90.88 79 PHE A N 1
ATOM 674 C CA . PHE A 1 79 ? 10.346 9.158 -8.037 1.00 90.88 79 PHE A CA 1
ATOM 675 C C . PHE A 1 79 ? 9.495 8.075 -7.356 1.00 90.88 79 PHE A C 1
ATOM 677 O O . PHE A 1 79 ? 9.000 8.283 -6.246 1.00 90.88 79 PHE A O 1
ATOM 684 N N . PHE A 1 80 ? 9.377 6.891 -7.966 1.00 91.19 80 PHE A N 1
ATOM 685 C CA . PHE A 1 80 ? 8.620 5.787 -7.373 1.00 91.19 80 PHE A CA 1
ATOM 686 C C . PHE A 1 80 ? 9.248 5.283 -6.069 1.00 91.19 80 PHE A C 1
ATOM 688 O O . PHE A 1 80 ? 8.517 4.934 -5.140 1.00 91.19 80 PHE A O 1
ATOM 695 N N . LEU A 1 81 ? 10.581 5.275 -5.971 1.00 92.06 81 LEU A N 1
ATOM 696 C CA . LEU A 1 81 ? 11.300 4.901 -4.754 1.00 92.06 81 LEU A CA 1
ATOM 697 C C . LEU A 1 81 ? 10.948 5.849 -3.600 1.00 92.06 81 LEU A C 1
ATOM 699 O O . LEU A 1 81 ? 10.602 5.388 -2.513 1.00 92.06 81 LEU A O 1
ATOM 703 N N . LEU A 1 82 ? 10.975 7.163 -3.842 1.00 93.00 82 LEU A N 1
ATOM 704 C CA . LEU A 1 82 ? 10.589 8.170 -2.851 1.00 93.00 82 LEU A CA 1
ATOM 705 C C . LEU A 1 82 ? 9.123 8.016 -2.425 1.00 93.00 82 LEU A C 1
ATOM 707 O O . LEU A 1 82 ? 8.827 8.068 -1.229 1.00 93.00 82 LEU A O 1
ATOM 711 N N . CYS A 1 83 ? 8.213 7.755 -3.369 1.00 90.81 83 CYS A N 1
ATOM 712 C CA . CYS A 1 83 ? 6.815 7.460 -3.053 1.00 90.81 83 CYS A CA 1
ATOM 713 C C . CYS A 1 83 ? 6.667 6.210 -2.170 1.00 90.81 83 CYS A C 1
ATOM 715 O O . CYS A 1 83 ? 5.938 6.255 -1.178 1.00 90.81 83 CYS A O 1
ATOM 717 N N . ALA A 1 84 ? 7.377 5.121 -2.481 1.00 91.50 84 ALA A N 1
ATOM 718 C CA . ALA A 1 84 ? 7.348 3.897 -1.681 1.00 91.50 84 ALA A CA 1
ATOM 719 C C . ALA A 1 84 ? 7.874 4.136 -0.258 1.00 91.50 84 ALA A C 1
ATOM 721 O O . ALA A 1 84 ? 7.272 3.672 0.710 1.00 91.50 84 ALA A O 1
ATOM 722 N N . ILE A 1 85 ? 8.950 4.919 -0.115 1.00 91.81 85 ILE A N 1
ATOM 723 C CA . ILE A 1 85 ? 9.490 5.317 1.192 1.00 91.81 85 ILE A CA 1
ATOM 724 C C . ILE A 1 85 ? 8.445 6.115 1.985 1.00 91.81 85 ILE A C 1
ATOM 726 O O . ILE A 1 85 ? 8.184 5.793 3.146 1.00 91.81 85 ILE A O 1
ATOM 730 N N . GLY A 1 86 ? 7.806 7.113 1.367 1.00 90.44 86 GLY A N 1
ATOM 731 C CA . GLY A 1 86 ? 6.743 7.897 2.003 1.00 90.44 86 GLY A CA 1
ATOM 732 C C . GLY A 1 86 ? 5.566 7.030 2.465 1.00 90.44 86 GLY A C 1
ATOM 733 O O . GLY A 1 86 ? 5.100 7.161 3.599 1.00 90.44 86 GLY A O 1
ATOM 734 N N . LEU A 1 87 ? 5.137 6.081 1.627 1.00 88.69 87 LEU A N 1
ATOM 735 C CA . LEU A 1 87 ? 4.091 5.113 1.967 1.00 88.69 87 LEU A CA 1
ATOM 736 C C . LEU A 1 87 ? 4.502 4.179 3.113 1.00 88.69 87 LEU A C 1
ATOM 738 O O . LEU A 1 87 ? 3.651 3.803 3.915 1.00 88.69 87 LEU A O 1
ATOM 742 N N . SER A 1 88 ? 5.781 3.827 3.232 1.00 90.88 88 SER A N 1
ATOM 743 C CA . SER A 1 88 ? 6.295 3.036 4.356 1.00 90.88 88 SER A CA 1
ATOM 744 C C . SER A 1 88 ? 6.294 3.808 5.674 1.00 90.88 88 SER A C 1
ATOM 746 O O . SER A 1 88 ? 5.932 3.261 6.714 1.00 90.88 88 SER A O 1
ATOM 748 N N . PHE A 1 89 ? 6.620 5.102 5.662 1.00 90.31 89 PHE A N 1
ATOM 749 C CA . PHE A 1 89 ? 6.444 5.935 6.856 1.00 90.31 89 PHE A CA 1
ATOM 750 C C . PHE A 1 89 ? 4.970 6.061 7.249 1.00 90.31 89 PHE A C 1
ATOM 752 O O . PHE A 1 89 ? 4.631 5.961 8.432 1.00 90.31 89 PHE A O 1
ATOM 759 N N . LEU A 1 90 ? 4.090 6.225 6.260 1.00 88.06 90 LEU A N 1
ATOM 760 C CA . LEU A 1 90 ? 2.652 6.296 6.485 1.00 88.06 90 LEU A CA 1
ATOM 761 C C . LEU A 1 90 ? 2.097 4.983 7.057 1.00 88.06 90 LEU A C 1
ATOM 763 O O . LEU A 1 90 ? 1.296 5.020 7.992 1.00 88.06 90 LEU A O 1
ATOM 767 N N . SER A 1 91 ? 2.543 3.827 6.557 1.00 88.81 91 SER A N 1
ATOM 768 C CA . SER A 1 91 ? 2.115 2.521 7.068 1.00 88.81 91 SER A CA 1
ATOM 769 C C . SER A 1 91 ? 2.579 2.299 8.511 1.00 88.81 91 SER A C 1
ATOM 771 O O . SER A 1 91 ? 1.784 1.881 9.355 1.00 88.81 91 SER A O 1
ATOM 773 N N . LEU A 1 92 ? 3.818 2.681 8.843 1.00 89.38 92 LEU A N 1
ATOM 774 C CA . LEU A 1 92 ? 4.322 2.655 10.219 1.00 89.38 92 LEU A CA 1
ATOM 775 C C . LEU A 1 92 ? 3.495 3.549 11.150 1.00 89.38 92 LEU A C 1
ATOM 777 O O . LEU A 1 92 ? 3.187 3.148 12.276 1.00 89.38 92 LEU A O 1
ATOM 781 N N . HIS A 1 93 ? 3.129 4.750 10.696 1.00 86.88 93 HIS A N 1
ATOM 782 C CA . HIS A 1 93 ? 2.267 5.647 11.459 1.00 86.88 93 HIS A CA 1
ATOM 783 C C . HIS A 1 93 ? 0.876 5.031 11.674 1.00 86.88 93 HIS A C 1
ATOM 785 O O . HIS A 1 93 ? 0.422 4.946 12.814 1.00 86.88 93 HIS A O 1
ATOM 791 N N . ALA A 1 94 ? 0.251 4.500 10.619 1.00 85.69 94 ALA A N 1
ATOM 792 C CA . ALA A 1 94 ? -1.055 3.846 10.690 1.00 85.69 94 ALA A CA 1
ATOM 793 C C . ALA A 1 94 ? -1.071 2.668 11.680 1.00 85.69 94 ALA A C 1
ATOM 795 O O . ALA A 1 94 ? -1.969 2.578 12.520 1.00 85.69 94 ALA A O 1
ATOM 796 N N . ILE A 1 95 ? -0.044 1.808 11.645 1.00 87.12 95 ILE A N 1
ATOM 797 C CA . ILE A 1 95 ? 0.103 0.682 12.577 1.00 87.12 95 ILE A CA 1
ATOM 798 C C . ILE A 1 95 ? 0.245 1.190 14.017 1.00 87.12 95 ILE A C 1
ATOM 800 O O . ILE A 1 95 ? -0.440 0.697 14.916 1.00 87.12 95 ILE A O 1
ATOM 804 N N . LYS A 1 96 ? 1.097 2.197 14.259 1.00 86.81 96 LYS A N 1
ATOM 805 C CA . LYS A 1 96 ? 1.267 2.786 15.599 1.00 86.81 96 LYS A CA 1
ATOM 806 C C . LYS A 1 96 ? -0.049 3.349 16.134 1.00 86.81 96 LYS A C 1
ATOM 808 O O . LYS A 1 96 ? -0.393 3.081 17.288 1.00 86.81 96 LYS A O 1
ATOM 813 N N . THR A 1 97 ? -0.793 4.080 15.309 1.00 82.94 97 THR A N 1
ATOM 814 C CA . THR A 1 97 ? -2.098 4.644 15.672 1.00 82.94 97 THR A CA 1
ATOM 815 C C . THR A 1 97 ? -3.111 3.540 15.988 1.00 82.94 97 THR A C 1
ATOM 817 O O . THR A 1 97 ? -3.780 3.598 17.022 1.00 82.94 97 THR A O 1
ATOM 820 N N . LEU A 1 98 ? -3.165 2.471 15.186 1.00 83.56 98 LEU A N 1
ATOM 821 C CA . LEU A 1 98 ? -4.051 1.328 15.431 1.00 83.56 98 LEU A CA 1
ATOM 822 C C . LEU A 1 98 ? -3.702 0.580 16.731 1.00 83.56 98 LEU A C 1
ATOM 824 O O . LEU A 1 98 ? -4.598 0.236 17.508 1.00 83.56 98 LEU A O 1
ATOM 828 N N . ILE A 1 99 ? -2.412 0.366 17.015 1.00 84.06 99 ILE A N 1
ATOM 829 C CA . ILE A 1 99 ? -1.953 -0.266 18.263 1.00 84.06 99 ILE A CA 1
ATOM 830 C C . ILE A 1 99 ? -2.342 0.586 19.473 1.00 84.06 99 ILE A C 1
ATOM 832 O O . ILE A 1 99 ? -2.851 0.040 20.454 1.00 84.06 99 ILE A O 1
ATOM 836 N N . ARG A 1 100 ? -2.140 1.911 19.414 1.00 81.25 100 ARG A N 1
ATOM 837 C CA . ARG A 1 100 ? -2.545 2.835 20.488 1.00 81.25 100 ARG A CA 1
ATOM 838 C C . ARG A 1 100 ? -4.043 2.737 20.767 1.00 81.25 100 ARG A C 1
ATOM 840 O O . ARG A 1 100 ? -4.421 2.534 21.919 1.00 81.25 100 ARG A O 1
ATOM 847 N N . ARG A 1 101 ? -4.875 2.775 19.718 1.00 76.69 101 ARG A N 1
ATOM 848 C CA . ARG A 1 101 ? -6.333 2.601 19.833 1.00 76.69 101 ARG A CA 1
ATOM 849 C C . ARG A 1 10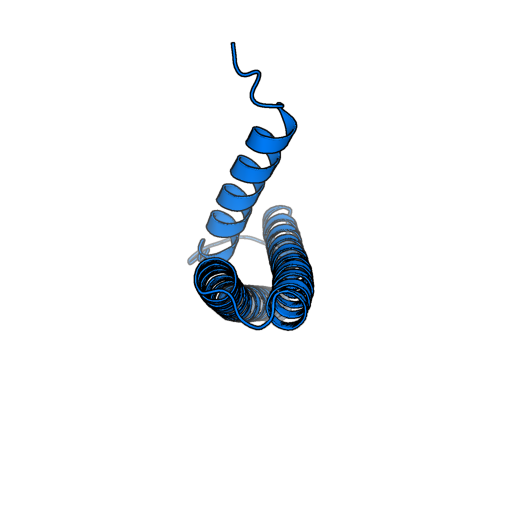1 ? -6.677 1.258 20.485 1.00 76.69 101 ARG A C 1
ATOM 851 O O . ARG A 1 101 ? -7.410 1.219 21.465 1.00 76.69 101 ARG A O 1
ATOM 858 N N . THR A 1 102 ? -6.086 0.164 20.004 1.00 79.62 102 THR A N 1
ATOM 859 C CA . THR A 1 102 ? -6.347 -1.192 20.522 1.00 79.62 102 THR A CA 1
ATOM 860 C C . THR A 1 102 ? -5.966 -1.333 22.003 1.00 79.62 102 THR A C 1
ATOM 862 O O . THR A 1 102 ? -6.708 -1.941 22.773 1.00 79.62 102 THR A O 1
ATOM 865 N N . LYS A 1 103 ? -4.833 -0.749 22.426 1.00 79.00 103 LYS A N 1
ATOM 866 C CA . LYS A 1 103 ? -4.403 -0.736 23.835 1.00 79.00 103 LYS A CA 1
ATOM 867 C C . LYS A 1 103 ? -5.358 0.060 24.723 1.00 79.00 103 LYS A C 1
ATOM 869 O O . LYS A 1 103 ? -5.749 -0.458 25.764 1.00 79.00 103 LYS A O 1
ATOM 874 N N . TYR A 1 104 ? -5.756 1.260 24.297 1.00 73.25 104 TYR A N 1
ATOM 875 C CA . TYR A 1 104 ? -6.704 2.099 25.036 1.00 73.25 104 TYR A CA 1
ATOM 876 C C . TYR A 1 104 ? -8.024 1.361 25.285 1.00 73.25 104 TYR A C 1
ATOM 878 O O . TYR A 1 104 ? -8.498 1.274 26.414 1.00 73.25 104 TYR A O 1
ATOM 886 N N . TYR A 1 105 ? -8.566 0.721 24.250 1.00 69.38 105 TYR A N 1
ATOM 887 C CA . TYR A 1 105 ? -9.788 -0.058 24.397 1.00 69.38 105 TYR A CA 1
ATOM 888 C C . TYR A 1 105 ? -9.637 -1.308 25.273 1.00 69.38 105 TYR A C 1
ATOM 890 O O . TYR A 1 105 ? -10.595 -1.696 25.934 1.00 69.38 105 TYR A O 1
ATOM 898 N N . ARG A 1 106 ? -8.462 -1.953 25.285 1.00 70.50 106 ARG A N 1
ATOM 899 C CA . ARG A 1 106 ? -8.192 -3.076 26.195 1.00 70.50 106 ARG A CA 1
ATOM 900 C C . ARG A 1 106 ? -8.143 -2.619 27.658 1.00 70.50 106 ARG A C 1
ATOM 902 O O . ARG A 1 106 ? -8.514 -3.400 28.516 1.00 70.50 106 ARG A O 1
ATOM 909 N N . GLN A 1 107 ? -7.679 -1.399 27.929 1.00 68.50 107 GLN A N 1
ATOM 910 C CA . GLN A 1 107 ? -7.603 -0.831 29.282 1.00 68.50 107 GLN A CA 1
ATOM 911 C C . GLN A 1 107 ? -8.944 -0.280 29.788 1.00 68.50 107 GLN A C 1
ATOM 913 O O . GLN A 1 107 ? -9.140 -0.190 30.992 1.00 68.50 107 GLN A O 1
ATOM 918 N N . ALA A 1 108 ? -9.853 0.095 28.886 1.00 62.50 108 ALA A N 1
ATOM 919 C CA . ALA A 1 108 ? -11.198 0.563 29.224 1.00 62.50 108 ALA A CA 1
ATOM 920 C C . ALA A 1 108 ? -12.208 -0.574 29.503 1.00 62.50 108 ALA A C 1
ATOM 922 O O . ALA A 1 108 ? -13.380 -0.287 29.746 1.00 62.50 108 ALA A O 1
ATOM 923 N N . ARG A 1 109 ? -11.779 -1.841 29.414 1.00 52.75 109 ARG A N 1
ATOM 924 C CA . ARG A 1 109 ? -12.573 -3.049 29.678 1.00 52.75 109 ARG A CA 1
ATOM 925 C C . ARG A 1 109 ? -12.135 -3.681 30.990 1.00 52.75 109 ARG A C 1
ATOM 927 O O . ARG A 1 109 ? -13.036 -4.178 31.695 1.00 52.75 109 ARG A O 1
#